Protein AF-A0A2V9KBU5-F1 (afdb_monomer)

Structure (mmCIF, N/CA/C/O backbone):
data_AF-A0A2V9KBU5-F1
#
_entry.id   AF-A0A2V9KBU5-F1
#
loop_
_atom_site.group_PDB
_atom_site.id
_atom_site.type_symbol
_atom_site.label_atom_id
_atom_site.label_alt_id
_atom_site.label_comp_id
_atom_site.label_asym_id
_atom_site.label_entity_id
_atom_site.label_seq_id
_atom_site.pdbx_PDB_ins_code
_atom_site.Cartn_x
_atom_site.Cartn_y
_atom_site.Cartn_z
_atom_site.occupancy
_atom_site.B_iso_or_equiv
_atom_site.auth_seq_id
_atom_site.auth_comp_id
_atom_site.auth_asym_id
_atom_site.auth_atom_id
_atom_site.pdbx_PDB_model_num
ATOM 1 N N . MET A 1 1 ? -22.733 3.405 1.312 1.00 42.59 1 MET A N 1
ATOM 2 C CA . MET A 1 1 ? -23.930 3.501 2.170 1.00 42.59 1 MET A CA 1
ATOM 3 C C . MET A 1 1 ? -23.859 2.413 3.231 1.00 42.59 1 MET A C 1
ATOM 5 O O . MET A 1 1 ? -24.196 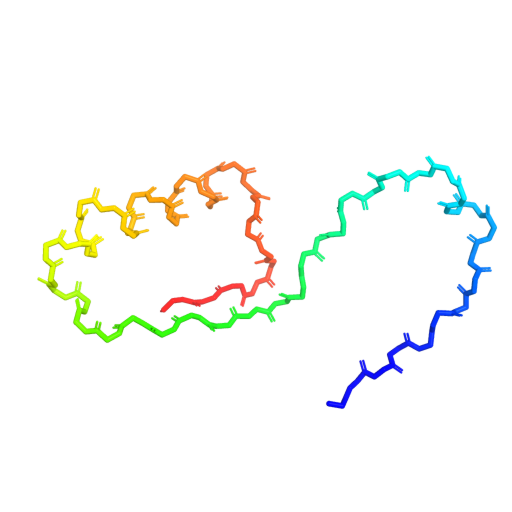1.275 2.952 1.00 42.59 1 MET A O 1
ATOM 9 N N . ALA A 1 2 ? -23.335 2.760 4.403 1.00 36.69 2 ALA A N 1
ATOM 10 C CA . ALA A 1 2 ? -23.537 2.061 5.672 1.00 36.69 2 ALA A CA 1
ATOM 11 C C . ALA A 1 2 ? -23.256 3.110 6.754 1.00 36.69 2 ALA A C 1
ATOM 13 O O . ALA A 1 2 ? -22.176 3.191 7.331 1.00 36.69 2 ALA A O 1
ATOM 14 N N . GLU A 1 3 ? -24.206 4.028 6.888 1.00 50.56 3 GLU A N 1
ATOM 15 C CA . GLU A 1 3 ? -24.219 5.051 7.921 1.00 50.56 3 GLU A CA 1
ATOM 16 C C . GLU A 1 3 ? -24.723 4.380 9.200 1.00 50.56 3 GLU A C 1
ATOM 18 O O . GLU A 1 3 ? -25.918 4.306 9.465 1.00 50.56 3 GLU A O 1
ATOM 23 N N . THR A 1 4 ? -23.812 3.769 9.959 1.00 49.00 4 THR A N 1
ATOM 24 C CA . THR A 1 4 ? -24.125 3.346 11.326 1.00 49.00 4 THR A CA 1
ATOM 25 C C . THR A 1 4 ? -24.262 4.602 12.164 1.00 49.00 4 THR A C 1
ATOM 27 O O . THR A 1 4 ? -23.263 5.255 12.469 1.00 49.00 4 THR A O 1
ATOM 30 N N . ALA A 1 5 ? -25.513 4.927 12.480 1.00 50.59 5 ALA A N 1
ATOM 31 C CA . ALA A 1 5 ? -25.919 6.003 13.360 1.00 50.59 5 ALA A CA 1
ATOM 32 C C . ALA A 1 5 ? -24.962 6.146 14.552 1.00 50.59 5 ALA A C 1
ATOM 34 O O . ALA A 1 5 ? -24.762 5.220 15.343 1.00 50.59 5 ALA A O 1
ATOM 35 N N . THR A 1 6 ? -24.378 7.333 14.678 1.00 53.78 6 THR A N 1
ATOM 36 C CA . THR A 1 6 ? -23.777 7.828 15.913 1.00 53.78 6 THR A CA 1
ATOM 37 C C . THR A 1 6 ? -24.888 7.940 16.954 1.00 53.78 6 THR A C 1
ATOM 39 O O . THR A 1 6 ? -25.497 8.987 17.125 1.00 53.78 6 THR A O 1
ATOM 42 N N . LEU A 1 7 ? -25.183 6.843 17.649 1.00 59.19 7 LEU A N 1
ATOM 43 C CA . LEU A 1 7 ? -25.738 6.946 18.991 1.00 59.19 7 LEU A CA 1
ATOM 44 C C . LEU A 1 7 ? -24.623 7.560 19.835 1.00 59.19 7 LEU A C 1
ATOM 46 O O . LEU A 1 7 ? -23.577 6.938 20.046 1.00 59.19 7 LEU A O 1
ATOM 50 N N . GLU A 1 8 ? -24.797 8.827 20.193 1.00 63.44 8 GLU A N 1
ATOM 51 C CA . GLU A 1 8 ? -23.832 9.614 20.951 1.00 63.44 8 GLU A CA 1
ATOM 52 C C . GLU A 1 8 ? -23.608 8.940 22.306 1.00 63.44 8 GLU A C 1
ATOM 54 O O . GLU A 1 8 ? -24.413 9.047 23.224 1.00 63.44 8 GLU A O 1
ATOM 59 N N . ASN A 1 9 ? -22.543 8.143 22.400 1.00 71.94 9 ASN A N 1
ATOM 60 C CA . ASN A 1 9 ? -22.179 7.471 23.635 1.00 71.94 9 ASN A CA 1
ATOM 61 C C . ASN A 1 9 ? -21.435 8.486 24.519 1.00 71.94 9 ASN A C 1
ATOM 63 O O . ASN A 1 9 ? -20.291 8.813 24.185 1.00 71.94 9 ASN A O 1
ATOM 67 N N . PRO A 1 10 ? -22.023 8.954 25.637 1.00 75.12 10 PRO A N 1
ATOM 68 C CA . PRO A 1 10 ? -21.425 9.977 26.499 1.00 75.12 10 PRO A CA 1
ATOM 69 C C . PRO A 1 10 ? -20.085 9.534 27.108 1.00 75.12 10 PRO A C 1
ATOM 71 O O . PRO A 1 10 ? -19.264 10.364 27.476 1.00 75.12 10 PRO A O 1
ATOM 74 N N . LEU A 1 11 ? -19.789 8.229 27.127 1.00 76.00 11 LEU A N 1
ATOM 75 C CA . LEU A 1 11 ? -18.491 7.697 27.559 1.00 76.00 11 LEU A CA 1
ATOM 76 C C . LEU A 1 11 ? -17.359 7.921 26.538 1.00 76.00 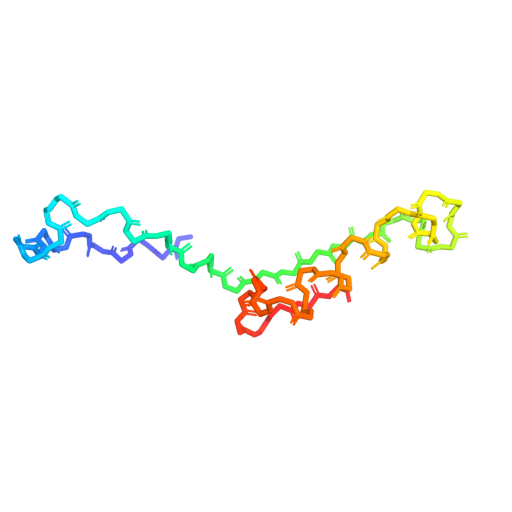11 LEU A C 1
ATOM 78 O O . LEU A 1 11 ? -16.204 7.620 26.828 1.00 76.00 11 LEU A O 1
ATOM 82 N N . ARG A 1 12 ? -17.665 8.396 25.323 1.00 66.25 12 ARG A N 1
ATOM 83 C CA . ARG A 1 12 ? -16.664 8.709 24.287 1.00 66.25 12 ARG A CA 1
ATOM 84 C C . ARG A 1 12 ? -16.196 10.162 24.325 1.00 66.25 12 ARG A C 1
ATOM 86 O O . ARG A 1 12 ? -15.223 10.488 23.642 1.00 66.25 12 ARG A O 1
ATOM 93 N N . GLU A 1 13 ? -16.855 11.020 25.097 1.00 67.50 13 GLU A N 1
ATOM 94 C CA . GLU A 1 13 ? -16.496 12.429 25.220 1.00 67.50 13 GLU A CA 1
ATOM 95 C C . GLU A 1 13 ? -15.076 12.572 25.802 1.00 67.50 13 GLU A C 1
ATOM 97 O O . GLU A 1 13 ? -14.683 11.863 26.725 1.00 67.50 13 GLU A O 1
ATOM 102 N N . GLY A 1 14 ? -14.238 13.409 25.184 1.00 65.88 14 GLY A N 1
ATOM 10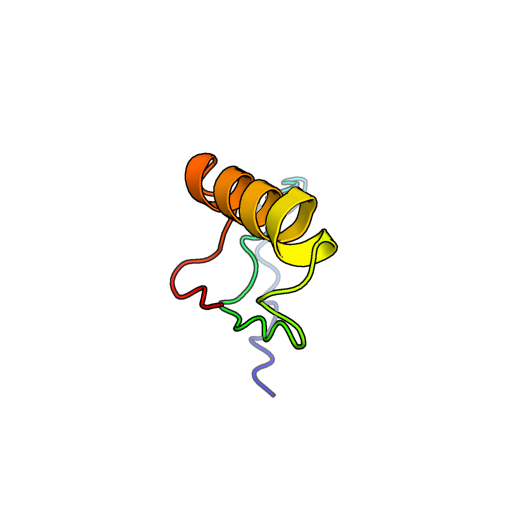3 C CA . GLY A 1 14 ? -12.842 13.620 25.599 1.00 65.88 14 GLY A CA 1
ATOM 104 C C . GLY A 1 14 ? -11.846 12.509 25.226 1.00 65.88 14 GLY A C 1
ATOM 105 O O . GLY A 1 14 ? -10.636 12.739 25.274 1.00 65.88 14 GLY A O 1
ATOM 106 N N . THR A 1 15 ? -12.301 11.336 24.769 1.00 65.44 15 THR A N 1
ATOM 107 C CA . THR A 1 15 ? -11.386 10.267 24.347 1.00 65.44 15 THR A CA 1
ATOM 108 C C . THR A 1 15 ? -11.028 10.447 22.872 1.00 65.44 15 THR A C 1
ATOM 110 O O . THR A 1 15 ? -11.820 10.130 21.983 1.00 65.44 15 THR A O 1
ATOM 113 N N . ARG A 1 16 ? -9.803 10.905 22.569 1.00 58.56 16 ARG A N 1
ATOM 114 C CA . ARG A 1 16 ? -9.229 10.834 21.209 1.00 58.56 16 ARG A CA 1
ATOM 115 C C . ARG A 1 16 ? -8.886 9.380 20.867 1.00 58.56 16 ARG A C 1
ATOM 117 O O . ARG A 1 16 ? -7.730 9.048 20.624 1.00 58.56 16 ARG A O 1
ATOM 124 N N . VAL A 1 17 ? -9.875 8.485 20.881 1.00 62.34 17 VAL A N 1
ATOM 125 C CA . VAL A 1 17 ? -9.689 7.135 20.347 1.00 62.34 17 VAL A CA 1
ATOM 126 C C . VAL A 1 17 ? -9.428 7.322 18.865 1.00 62.34 17 VAL A C 1
ATOM 128 O O . VAL A 1 17 ? -10.331 7.699 18.114 1.00 62.34 17 VAL A O 1
ATOM 131 N N . ARG A 1 18 ? -8.181 7.106 18.444 1.00 63.91 18 ARG A N 1
ATOM 132 C CA . ARG A 1 18 ? -7.844 6.998 17.030 1.00 63.91 18 ARG A CA 1
ATOM 133 C C . ARG A 1 18 ? -8.722 5.878 16.484 1.00 63.91 18 ARG A C 1
ATOM 135 O O . ARG A 1 18 ? -8.514 4.719 16.827 1.00 63.91 18 ARG A O 1
ATOM 142 N N . LYS A 1 19 ? -9.776 6.236 15.743 1.00 68.62 19 LYS A N 1
ATOM 143 C CA . LYS A 1 19 ? -10.691 5.249 15.172 1.00 68.62 19 LYS A CA 1
ATOM 144 C C . LYS A 1 19 ? -9.851 4.310 14.316 1.00 68.62 19 LYS A C 1
ATOM 146 O O . LYS A 1 19 ? -9.163 4.776 13.407 1.00 68.62 19 LYS A O 1
ATOM 151 N N . THR A 1 20 ? -9.906 3.015 14.610 1.00 71.56 20 THR A N 1
ATOM 152 C CA . THR A 1 20 ? -9.436 2.004 13.667 1.00 71.56 20 THR A CA 1
ATOM 153 C C . THR A 1 20 ? -10.193 2.242 12.360 1.00 71.56 20 THR A C 1
ATOM 155 O O . THR A 1 20 ? -11.425 2.347 12.403 1.00 71.56 20 THR A O 1
ATOM 158 N N . PRO A 1 21 ? -9.497 2.428 11.227 1.00 80.31 21 PRO A N 1
ATOM 159 C CA . PRO A 1 21 ? -10.164 2.655 9.955 1.00 80.31 21 PRO A CA 1
ATOM 160 C C . PRO A 1 21 ? -11.072 1.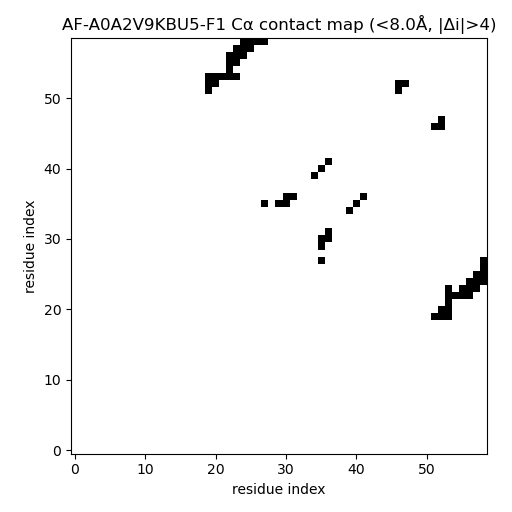470 9.610 1.00 80.31 21 PRO A C 1
ATOM 162 O O . PRO A 1 21 ? -10.869 0.351 10.083 1.00 80.31 21 PRO A O 1
ATOM 165 N N . ALA A 1 22 ? -12.093 1.717 8.791 1.00 86.44 22 ALA A N 1
ATOM 166 C CA . ALA A 1 22 ? -12.879 0.627 8.229 1.00 86.44 22 ALA A CA 1
ATOM 167 C C . ALA A 1 22 ? -11.977 -0.265 7.348 1.00 86.44 22 ALA A C 1
ATOM 169 O O . ALA A 1 22 ? -11.018 0.252 6.763 1.00 86.44 22 ALA A O 1
ATOM 170 N N . PRO A 1 23 ? -12.270 -1.574 7.229 1.00 91.56 23 PRO A N 1
ATOM 171 C CA . PRO A 1 23 ? -11.582 -2.446 6.281 1.00 91.56 23 PRO A CA 1
ATOM 172 C C . PRO A 1 23 ? -11.618 -1.847 4.870 1.00 91.56 23 PRO A C 1
ATOM 174 O O . PRO A 1 23 ? -12.655 -1.342 4.434 1.00 91.56 23 PRO A O 1
ATOM 177 N N . CYS A 1 24 ? -10.489 -1.877 4.163 1.00 90.25 24 CYS A N 1
ATOM 178 C CA . CYS A 1 24 ? -10.379 -1.320 2.820 1.00 90.25 24 CYS A CA 1
ATOM 179 C C . CYS A 1 24 ? -9.411 -2.121 1.945 1.00 90.25 24 CYS A C 1
ATOM 181 O O . CYS A 1 24 ? -8.536 -2.834 2.441 1.00 90.25 24 CYS A O 1
ATOM 183 N N . SER A 1 25 ? -9.577 -1.963 0.633 1.00 95.94 25 SER A N 1
ATOM 184 C CA . SER A 1 25 ? -8.675 -2.507 -0.379 1.00 95.94 25 SER A CA 1
ATOM 185 C C . SER A 1 25 ? -7.933 -1.368 -1.071 1.00 95.94 25 SER A C 1
ATOM 187 O O . SER A 1 25 ? -8.545 -0.358 -1.428 1.00 95.94 25 SER A O 1
ATOM 189 N N . VAL A 1 26 ? -6.626 -1.522 -1.265 1.00 95.69 26 VAL A N 1
ATOM 190 C CA . VAL A 1 26 ? -5.770 -0.552 -1.959 1.00 95.69 26 VAL A CA 1
ATOM 191 C C . VAL A 1 26 ? -5.274 -1.186 -3.246 1.00 95.69 26 VAL A C 1
ATOM 193 O O . VAL A 1 26 ? -4.626 -2.211 -3.193 1.00 95.69 26 VAL A O 1
ATOM 196 N N . VAL A 1 27 ? -5.529 -0.573 -4.399 1.00 97.38 27 VAL A N 1
ATOM 197 C CA . VAL A 1 27 ? -5.054 -1.094 -5.689 1.00 97.38 27 VAL A CA 1
ATOM 198 C C . VAL A 1 27 ? -3.880 -0.248 -6.171 1.00 97.38 27 VAL A C 1
ATOM 200 O O . VAL A 1 27 ? -4.032 0.958 -6.376 1.00 97.38 27 VAL A O 1
ATOM 203 N N . ILE A 1 28 ? -2.713 -0.869 -6.363 1.00 97.50 28 ILE A N 1
ATOM 204 C CA . ILE A 1 28 ? -1.504 -0.189 -6.854 1.00 97.50 28 ILE A CA 1
ATOM 205 C C . ILE A 1 28 ? -1.303 -0.502 -8.339 1.00 97.50 28 ILE A C 1
ATOM 207 O O . ILE A 1 28 ? -0.814 -1.568 -8.715 1.00 97.50 28 ILE A O 1
ATOM 211 N N . PHE A 1 29 ? -1.630 0.458 -9.201 1.00 97.62 29 PHE A N 1
ATOM 212 C CA . PHE A 1 29 ? -1.248 0.395 -10.611 1.00 97.62 29 PHE A CA 1
ATOM 213 C C . PHE A 1 29 ? 0.244 0.701 -10.762 1.00 97.62 29 PHE A C 1
ATOM 215 O O . PHE A 1 29 ? 0.753 1.649 -10.170 1.00 97.62 29 PHE A O 1
ATOM 222 N N . GLY A 1 30 ? 0.954 -0.110 -11.552 1.00 96.94 30 GLY A N 1
ATOM 223 C CA . GLY A 1 30 ? 2.417 -0.038 -11.612 1.00 96.94 30 GLY A CA 1
ATOM 224 C C . GLY A 1 30 ? 3.083 -0.651 -10.377 1.00 96.94 30 GLY A C 1
ATOM 225 O O . GLY A 1 30 ? 4.062 -0.113 -9.860 1.00 96.94 30 GLY A O 1
ATOM 226 N N . ALA A 1 31 ? 2.562 -1.784 -9.893 1.00 97.06 31 ALA A N 1
ATOM 227 C CA . ALA A 1 31 ? 3.097 -2.484 -8.726 1.00 97.06 31 ALA A CA 1
ATOM 228 C C . ALA A 1 31 ? 4.582 -2.890 -8.867 1.00 97.06 31 ALA A C 1
ATOM 230 O O . ALA A 1 31 ? 5.279 -3.024 -7.869 1.00 97.06 31 ALA A O 1
ATOM 231 N N . SER A 1 32 ? 5.085 -3.025 -10.098 1.00 97.19 32 SER A N 1
ATOM 232 C CA . SER A 1 32 ? 6.498 -3.298 -10.398 1.00 97.19 32 SER A CA 1
ATOM 233 C C . SER A 1 32 ? 7.369 -2.040 -10.533 1.00 97.19 32 SER A C 1
ATOM 235 O O . SER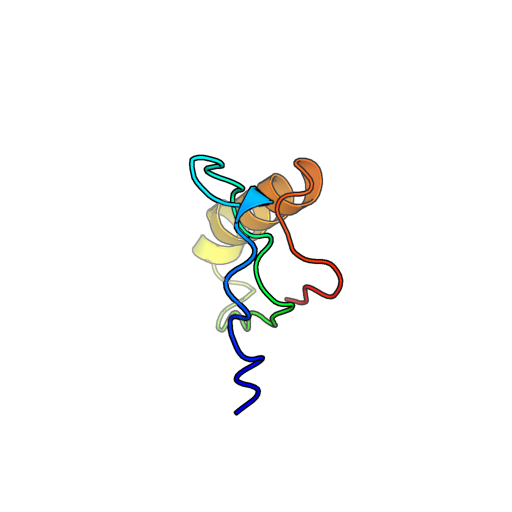 A 1 32 ? 8.531 -2.142 -10.914 1.00 97.19 32 SER A O 1
ATOM 237 N N . GLY A 1 33 ? 6.809 -0.846 -10.327 1.00 98.00 33 GLY A N 1
ATOM 238 C CA . GLY A 1 33 ? 7.524 0.419 -10.473 1.00 98.00 33 GLY A CA 1
ATOM 239 C C . GLY A 1 33 ? 8.431 0.741 -9.282 1.00 98.00 33 GLY A C 1
ATOM 240 O O . GLY A 1 33 ? 8.184 0.314 -8.155 1.00 98.00 33 GLY A O 1
ATOM 241 N N . ASP A 1 34 ? 9.433 1.587 -9.526 1.00 98.44 34 ASP A N 1
ATOM 242 C CA . ASP A 1 34 ? 10.452 1.987 -8.544 1.00 98.44 34 ASP A CA 1
ATOM 243 C C . ASP A 1 34 ? 9.851 2.587 -7.257 1.00 98.44 34 ASP A C 1
ATOM 245 O O . ASP A 1 34 ? 10.275 2.271 -6.146 1.00 98.44 34 ASP A O 1
ATOM 249 N N . LEU A 1 35 ? 8.789 3.392 -7.386 1.00 98.38 35 LEU A N 1
ATOM 250 C CA . LEU A 1 35 ? 8.094 3.969 -6.233 1.00 98.38 35 LEU A CA 1
ATOM 251 C C . LEU A 1 35 ? 7.436 2.892 -5.360 1.00 98.38 35 LEU A C 1
ATOM 253 O O . LEU A 1 35 ? 7.448 2.996 -4.128 1.00 98.38 35 LEU A O 1
ATOM 257 N N . THR A 1 36 ? 6.864 1.863 -5.986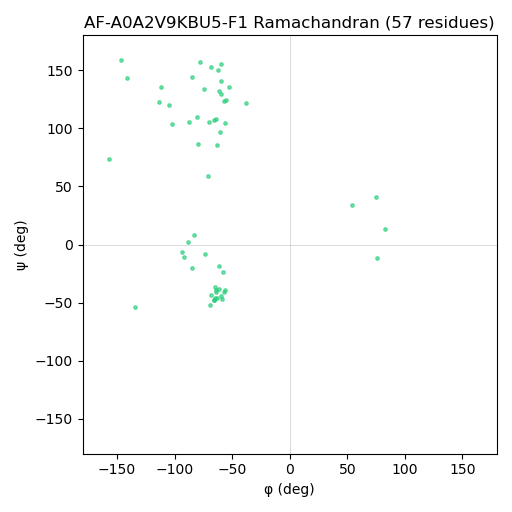 1.00 98.19 36 THR A N 1
ATOM 258 C CA . THR A 1 36 ? 6.196 0.779 -5.267 1.00 98.19 36 THR A CA 1
ATOM 259 C C . THR A 1 36 ? 7.206 -0.007 -4.443 1.00 98.19 36 THR A C 1
ATOM 261 O O . THR A 1 36 ? 7.000 -0.186 -3.241 1.00 98.19 36 THR A O 1
ATOM 264 N N . GLU A 1 37 ? 8.333 -0.375 -5.052 1.00 98.06 37 GLU A N 1
ATOM 265 C CA . GLU A 1 37 ? 9.410 -1.117 -4.394 1.00 98.06 37 GLU A CA 1
ATOM 266 C C . GLU A 1 37 ? 10.082 -0.301 -3.281 1.00 98.06 37 GLU A C 1
ATOM 268 O O . GLU A 1 37 ? 10.250 -0.783 -2.160 1.00 98.06 37 GLU A O 1
ATOM 273 N N . ARG A 1 38 ? 10.442 0.958 -3.554 1.00 98.25 38 ARG A N 1
ATOM 274 C CA . ARG A 1 38 ? 11.260 1.752 -2.624 1.00 98.25 38 ARG A CA 1
ATOM 275 C C . ARG A 1 38 ? 10.467 2.457 -1.534 1.00 98.25 38 ARG A C 1
ATOM 277 O O . ARG A 1 38 ? 11.068 2.886 -0.544 1.00 98.25 38 ARG A O 1
ATOM 284 N N . LYS A 1 39 ? 9.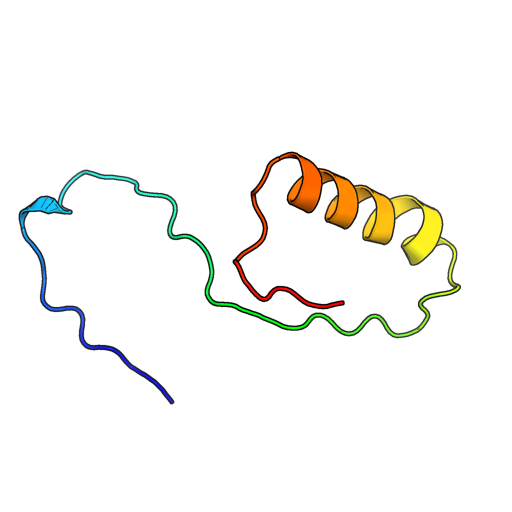157 2.660 -1.716 1.00 98.12 39 LYS A N 1
ATOM 285 C CA . LYS A 1 39 ? 8.342 3.486 -0.806 1.00 98.12 39 LYS A CA 1
ATOM 286 C C . LYS A 1 39 ? 7.012 2.858 -0.424 1.00 98.12 39 LYS A C 1
ATOM 288 O O . LYS A 1 39 ? 6.754 2.755 0.772 1.00 98.12 39 LYS A O 1
ATOM 293 N N . LEU A 1 40 ? 6.177 2.452 -1.383 1.00 98.25 40 LEU A N 1
ATOM 294 C CA . LEU A 1 40 ? 4.808 2.028 -1.055 1.00 98.25 40 LEU A CA 1
ATOM 295 C C . LEU A 1 40 ? 4.789 0.710 -0.275 1.00 98.25 40 LEU A C 1
ATOM 297 O O . LEU A 1 40 ? 4.212 0.667 0.810 1.00 98.25 40 LEU A O 1
ATOM 301 N N . ILE A 1 41 ? 5.463 -0.333 -0.769 1.00 97.69 41 ILE A N 1
ATOM 302 C CA . ILE A 1 41 ? 5.528 -1.627 -0.074 1.00 97.69 41 ILE A CA 1
ATOM 303 C C . ILE A 1 41 ? 6.236 -1.498 1.284 1.00 97.69 41 ILE A C 1
ATOM 305 O O . ILE A 1 41 ? 5.661 -1.949 2.274 1.00 97.69 41 ILE A O 1
ATOM 309 N N . PRO A 1 42 ? 7.395 -0.815 1.408 1.00 98.38 42 PRO A N 1
ATOM 310 C CA . PRO A 1 42 ? 8.004 -0.561 2.714 1.00 98.38 42 PRO A CA 1
ATOM 311 C C . PRO A 1 42 ? 7.093 0.182 3.703 1.00 98.38 42 PRO A C 1
ATOM 313 O O . PRO A 1 42 ? 7.051 -0.176 4.881 1.00 98.38 42 PRO A O 1
ATOM 316 N N . ALA A 1 43 ? 6.342 1.192 3.253 1.00 98.00 43 ALA A N 1
ATOM 317 C CA . ALA A 1 43 ? 5.421 1.933 4.115 1.00 98.00 43 ALA A CA 1
ATOM 318 C C . ALA A 1 43 ? 4.229 1.073 4.562 1.00 98.00 43 ALA A C 1
ATOM 320 O O . ALA A 1 43 ? 3.874 1.082 5.741 1.00 98.00 43 ALA A O 1
ATOM 321 N N . LEU A 1 44 ? 3.638 0.295 3.651 1.00 96.81 44 LEU A N 1
ATOM 322 C CA . LEU A 1 44 ? 2.551 -0.633 3.976 1.00 96.81 44 LEU A CA 1
ATOM 323 C C . LEU A 1 44 ? 3.018 -1.739 4.926 1.00 96.81 44 LEU A C 1
ATOM 325 O O . LEU A 1 44 ? 2.318 -2.056 5.885 1.00 96.81 44 LEU A O 1
ATOM 329 N N . TYR A 1 45 ? 4.225 -2.267 4.717 1.00 97.25 45 TYR A N 1
ATOM 330 C CA . TYR A 1 45 ? 4.849 -3.213 5.637 1.00 97.25 45 TYR A CA 1
ATOM 331 C C . TYR A 1 45 ? 5.035 -2.610 7.035 1.00 97.25 45 TYR A C 1
ATOM 333 O O . TYR A 1 45 ? 4.699 -3.256 8.026 1.00 97.25 45 TYR A O 1
ATOM 341 N N . TYR A 1 46 ? 5.512 -1.364 7.133 1.00 98.06 46 TYR A N 1
ATOM 342 C CA . TYR A 1 46 ? 5.634 -0.671 8.418 1.00 98.06 46 TYR 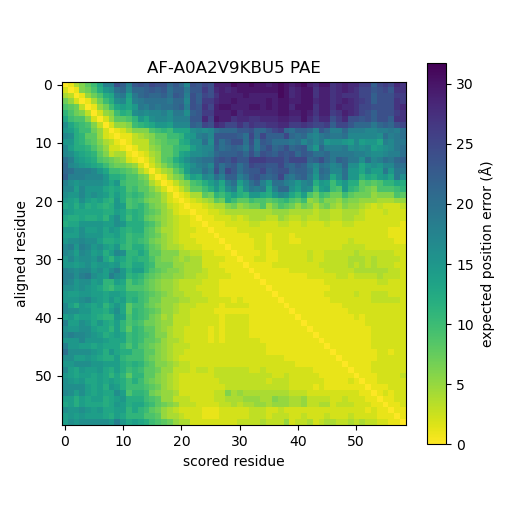A CA 1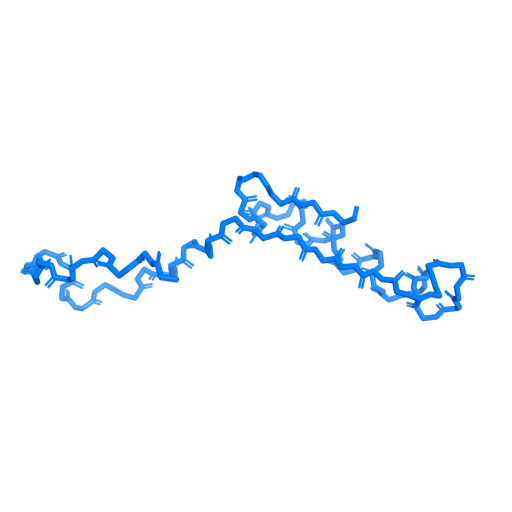
ATOM 343 C C . TYR A 1 46 ? 4.274 -0.554 9.123 1.00 98.06 46 TYR A C 1
ATOM 345 O O . TYR A 1 46 ? 4.156 -0.919 10.288 1.00 98.06 46 TYR A O 1
ATOM 353 N N . LEU A 1 47 ? 3.220 -0.141 8.410 1.00 95.00 47 LEU A N 1
ATOM 354 C CA . LEU A 1 47 ? 1.866 -0.068 8.974 1.00 95.00 47 LEU A CA 1
ATOM 355 C C . LEU A 1 47 ? 1.337 -1.436 9.429 1.00 95.00 47 LEU A C 1
ATOM 357 O O . LEU A 1 47 ? 0.682 -1.517 10.469 1.00 95.00 47 LEU A O 1
ATOM 361 N N . ALA A 1 48 ? 1.623 -2.503 8.678 1.00 94.38 48 ALA A N 1
ATOM 362 C CA . ALA A 1 48 ? 1.245 -3.865 9.047 1.00 94.38 48 ALA A CA 1
ATOM 363 C C . ALA A 1 48 ? 1.966 -4.323 10.323 1.00 94.38 48 ALA A C 1
ATOM 365 O O . ALA A 1 48 ? 1.331 -4.853 11.235 1.00 94.38 48 ALA A O 1
ATOM 366 N N . ARG A 1 49 ? 3.279 -4.074 10.406 1.00 96.69 49 ARG A N 1
ATOM 367 C CA . ARG A 1 49 ? 4.124 -4.460 11.542 1.00 96.69 49 ARG A CA 1
ATOM 368 C C . ARG A 1 49 ? 3.743 -3.739 12.835 1.00 96.69 49 ARG A C 1
ATOM 370 O O . ARG A 1 49 ? 3.791 -4.343 13.896 1.00 96.69 49 ARG A O 1
ATOM 377 N N . GLU A 1 50 ? 3.341 -2.474 12.745 1.00 95.88 50 GLU A N 1
ATOM 378 C CA . GLU A 1 50 ? 2.872 -1.686 13.895 1.00 95.88 50 GLU A CA 1
ATOM 379 C C . GLU A 1 50 ? 1.380 -1.933 14.222 1.00 95.88 50 GLU A C 1
ATOM 381 O O . GLU A 1 50 ? 0.801 -1.224 15.043 1.00 95.88 50 GLU A O 1
ATOM 386 N N . HIS A 1 51 ? 0.728 -2.910 13.572 1.00 91.38 51 HIS A N 1
ATOM 387 C CA . HIS A 1 51 ? -0.702 -3.222 13.731 1.00 91.38 51 HIS A CA 1
ATOM 388 C C . HIS A 1 51 ? -1.634 -2.016 13.503 1.00 91.38 51 HIS A C 1
ATOM 390 O O . HIS A 1 51 ? -2.689 -1.886 14.126 1.00 91.38 51 HIS A O 1
ATOM 396 N N . LEU A 1 52 ? -1.247 -1.124 12.588 1.00 91.50 52 LEU A N 1
ATOM 397 C CA . LEU A 1 52 ? -1.993 0.091 12.249 1.00 91.50 52 LEU A CA 1
ATOM 398 C C . LEU A 1 52 ? -2.938 -0.093 11.053 1.00 91.50 52 LEU A C 1
ATOM 400 O O . LEU A 1 52 ? -3.708 0.819 10.744 1.00 91.50 52 LEU A O 1
ATOM 404 N N . LEU A 1 53 ? -2.886 -1.245 10.378 1.00 92.94 53 LEU A N 1
ATOM 405 C CA . LEU A 1 53 ? -3.826 -1.604 9.318 1.00 92.94 53 LEU A CA 1
ATOM 406 C C . LEU A 1 53 ? -5.103 -2.228 9.904 1.00 92.94 53 LEU A C 1
ATOM 408 O O . LEU A 1 53 ? -5.033 -2.961 10.893 1.00 92.94 53 LEU A O 1
ATOM 412 N N . PRO A 1 54 ? -6.276 -1.963 9.304 1.00 92.12 54 PRO A N 1
ATOM 413 C CA . PRO A 1 54 ? -7.522 -2.560 9.756 1.00 92.12 54 PRO A CA 1
ATOM 414 C C . PRO A 1 54 ? -7.549 -4.067 9.484 1.00 92.12 54 PRO A C 1
ATOM 416 O O . PRO A 1 54 ? -6.947 -4.564 8.530 1.00 92.12 54 PRO A O 1
ATOM 419 N N . VAL A 1 55 ? -8.303 -4.802 10.303 1.00 90.69 55 VAL A N 1
ATOM 420 C CA . VAL A 1 55 ? -8.596 -6.217 10.040 1.00 90.69 55 VAL A CA 1
ATOM 421 C C . VAL A 1 55 ? -9.313 -6.322 8.692 1.00 90.69 55 VAL A C 1
ATOM 423 O O . VAL A 1 55 ? -10.274 -5.596 8.449 1.00 90.69 55 VAL A O 1
ATOM 426 N N . GLY A 1 56 ? -8.839 -7.203 7.809 1.00 90.88 56 GLY A N 1
ATOM 427 C CA . GLY A 1 56 ? -9.375 -7.340 6.450 1.00 90.88 56 GLY A CA 1
ATOM 428 C C . GLY A 1 56 ? -8.816 -6.340 5.431 1.00 90.88 56 GLY A C 1
ATOM 429 O O . GLY A 1 56 ? -9.382 -6.210 4.351 1.00 90.88 56 GLY A O 1
ATOM 430 N N . PHE A 1 57 ? -7.725 -5.631 5.746 1.00 94.62 57 PHE A N 1
ATOM 431 C CA . PHE A 1 57 ? -6.973 -4.870 4.746 1.00 94.62 57 PHE A CA 1
ATOM 432 C C . PHE A 1 57 ? -6.435 -5.785 3.637 1.00 94.62 57 PHE A C 1
ATOM 434 O O . PHE A 1 57 ? -5.971 -6.895 3.903 1.00 94.62 57 PHE A O 1
ATOM 441 N N . THR A 1 58 ? -6.468 -5.322 2.390 1.00 95.50 58 THR A N 1
ATOM 442 C CA . THR A 1 58 ? -5.899 -6.037 1.235 1.00 95.50 58 THR A CA 1
ATOM 443 C C . THR A 1 58 ? -5.237 -5.045 0.278 1.00 95.50 58 THR A C 1
ATOM 445 O O . THR A 1 58 ? -5.738 -3.930 0.114 1.00 95.50 58 THR A O 1
ATOM 448 N N . VAL A 1 59 ? -4.120 -5.450 -0.336 1.00 93.25 59 VAL A N 1
ATOM 449 C CA . VAL A 1 59 ? -3.417 -4.716 -1.403 1.00 93.25 59 VAL A CA 1
ATOM 450 C C . VAL A 1 59 ? -3.453 -5.508 -2.706 1.00 93.25 59 VAL A C 1
ATOM 452 O O . VAL A 1 59 ? -3.407 -6.754 -2.598 1.00 93.25 59 VAL A O 1
#

Solvent-accessible surface area (backbone atoms only — not comparable to full-atom values): 3955 Å² total; per-residue (Å²): 142,82,84,76,76,81,74,83,56,77,88,52,67,92,57,88,68,78,72,77,60,75,60,47,75,50,86,69,84,63,64,89,35,70,62,30,65,74,44,51,50,55,50,54,49,50,35,53,75,71,65,70,56,34,79,77,54,46,112

Sequence (59 aa):
MAETATLENPLREGTRVRKTPAPCSVVIFGASGDLTERKLIPALYYLAREHLLPVGFTV

Radius of gyration: 16.06 Å; Cα contacts (8 Å, |Δi|>4): 32; chains: 1; bounding box: 37×21×39 Å

pLDDT: mean 83.55, std 17.57, range [36.69, 98.44]

Foldseek 3Di:
DDPPDCPPDVVCPPDPPVDLDDADEDDDDPCVDPCNVPPVVVVVVVCVVVVSHHDNYYD

Secondary structure (DSSP, 8-state):
---------GGGTT----PPPPP-B---TTTTSHHIIIIIHHHHHHHHHTT-SPTT-B-

Mean predicted aligned error: 9.4 Å